Protein AF-A0A2C2UX97-F1 (afdb_monomer_lite)

Sequence (81 aa):
MISFFRKQFLEDRIKPILFLQLILVICVIIVYLHTFNRIDYFYSGILNIIVGVIFLLNGIEIYILKKSGYFLWLILSLLFL

Foldseek 3Di:
DVVVCCCVLPVLFDVVLNVVLVVLVVVLVVLVVVCVVPVDVVSVVVNVVSQVVNLVSVVVRCVVSVVVVCVVVSVVSVVVD

Radius of gyration: 14.5 Å; chains: 1; bounding box: 31×24×40 Å

pLDDT: mean 71.08, std 11.65, range [45.34, 87.25]

Secondary structure (DSSP, 8-state):
-HHHHHHHHHTSS-HHHHHHHHHHHHHHHHHHHHHTTS--HHHHHHHHHHHHHHHHHHHHHHHHTT-TTSHHHHHHHHH--

Structure (mmCIF, N/CA/C/O backbone):
data_AF-A0A2C2UX97-F1
#
_entry.id   AF-A0A2C2UX97-F1
#
loop_
_atom_site.group_PDB
_atom_site.id
_atom_site.type_symbol
_atom_site.label_atom_id
_atom_site.label_alt_id
_atom_site.label_comp_id
_atom_site.label_asym_id
_atom_site.label_entity_id
_atom_site.label_seq_id
_atom_site.pdbx_PDB_ins_code
_atom_site.Cartn_x
_atom_site.Cartn_y
_atom_site.Cartn_z
_atom_site.occupancy
_atom_site.B_iso_or_equiv
_atom_site.auth_seq_id
_atom_site.auth_comp_id
_atom_site.auth_asym_id
_atom_site.auth_atom_id
_atom_site.pdbx_PDB_model_num
ATOM 1 N N . MET A 1 1 ? 7.264 9.785 19.359 1.00 45.34 1 MET A N 1
ATOM 2 C CA . MET A 1 1 ? 6.919 9.555 17.935 1.00 45.34 1 MET A CA 1
ATOM 3 C C . MET A 1 1 ? 6.847 8.074 17.577 1.00 45.34 1 MET A C 1
ATOM 5 O O . MET A 1 1 ? 5.772 7.633 17.206 1.00 45.34 1 MET A O 1
ATOM 9 N N . ILE A 1 2 ? 7.916 7.283 17.737 1.00 49.41 2 ILE A N 1
ATOM 10 C CA . ILE A 1 2 ? 7.952 5.860 17.318 1.00 49.41 2 ILE A CA 1
ATOM 11 C C . ILE A 1 2 ? 6.884 4.981 18.002 1.00 49.41 2 ILE A C 1
ATOM 13 O O . ILE A 1 2 ? 6.283 4.129 17.352 1.00 49.41 2 ILE A O 1
ATOM 17 N N . SER A 1 3 ? 6.584 5.208 19.286 1.00 46.97 3 SER A N 1
ATOM 18 C CA . SER A 1 3 ? 5.545 4.446 20.001 1.00 46.97 3 SER A CA 1
ATOM 19 C C . SER A 1 3 ? 4.130 4.688 19.459 1.00 46.97 3 SER A C 1
ATOM 21 O O . SER A 1 3 ? 3.313 3.770 19.475 1.00 46.97 3 SER A O 1
ATOM 23 N N . PHE A 1 4 ? 3.859 5.889 18.937 1.00 53.28 4 PHE A N 1
ATOM 24 C CA . PHE A 1 4 ? 2.574 6.245 18.336 1.00 53.28 4 PHE A CA 1
ATOM 25 C C . PHE A 1 4 ? 2.402 5.542 16.987 1.00 53.28 4 PHE A C 1
ATOM 27 O O . PHE A 1 4 ? 1.392 4.883 16.765 1.00 53.28 4 PHE A O 1
ATOM 34 N N . PHE A 1 5 ? 3.443 5.560 16.144 1.00 49.44 5 PHE A N 1
ATOM 35 C CA . PHE A 1 5 ? 3.458 4.813 14.883 1.00 49.44 5 PHE A CA 1
ATOM 36 C C . PHE A 1 5 ? 3.296 3.306 15.099 1.00 49.44 5 PHE A C 1
ATOM 38 O O . PHE A 1 5 ? 2.531 2.679 14.378 1.00 49.44 5 PHE A O 1
ATOM 45 N N . ARG A 1 6 ? 3.954 2.720 16.109 1.00 52.66 6 ARG A N 1
ATOM 46 C CA . ARG A 1 6 ? 3.906 1.271 16.364 1.00 52.66 6 ARG A CA 1
ATOM 47 C C . ARG A 1 6 ? 2.516 0.782 16.780 1.00 52.66 6 ARG A C 1
ATOM 49 O O . ARG A 1 6 ? 2.046 -0.200 16.216 1.00 52.66 6 ARG A O 1
ATOM 56 N N . LYS A 1 7 ? 1.838 1.468 17.709 1.00 55.06 7 LYS A N 1
ATOM 57 C CA . LYS A 1 7 ? 0.443 1.131 18.054 1.00 55.06 7 LYS A CA 1
ATOM 58 C C . LYS A 1 7 ? -0.476 1.276 16.842 1.00 55.06 7 LYS A C 1
ATOM 60 O O . LYS A 1 7 ? -1.300 0.418 16.553 1.00 55.06 7 LYS A O 1
ATOM 65 N N . GLN A 1 8 ? -0.265 2.329 16.067 1.00 53.06 8 GLN A N 1
ATOM 66 C CA . GLN A 1 8 ? -1.145 2.692 14.967 1.00 53.06 8 GLN A CA 1
ATOM 67 C C . GLN A 1 8 ? -0.963 1.832 13.701 1.00 53.06 8 GLN A C 1
ATOM 69 O O . GLN A 1 8 ? -1.928 1.649 12.965 1.00 53.06 8 GLN A O 1
ATOM 74 N N . PHE A 1 9 ? 0.237 1.282 13.462 1.00 55.28 9 PHE A N 1
ATOM 75 C CA . PHE A 1 9 ? 0.542 0.381 12.338 1.00 55.28 9 PHE A CA 1
ATOM 76 C C . PHE A 1 9 ? 0.376 -1.111 12.649 1.00 55.28 9 PHE A C 1
ATOM 78 O O . PHE A 1 9 ? 0.334 -1.895 11.708 1.00 55.28 9 PHE A O 1
ATOM 85 N N . LEU A 1 10 ? 0.339 -1.528 13.918 1.00 55.69 10 LEU A N 1
ATOM 86 C CA . LEU A 1 10 ? 0.281 -2.954 14.275 1.00 55.69 10 LEU A CA 1
ATOM 87 C C . LEU A 1 10 ? -0.936 -3.333 15.122 1.00 55.69 10 LEU A C 1
ATOM 89 O O . LEU A 1 10 ? -1.433 -4.444 14.963 1.00 55.69 10 LEU A O 1
ATOM 93 N N . GLU A 1 11 ? -1.419 -2.454 16.003 1.00 58.78 11 GLU A N 1
ATOM 94 C CA . GLU A 1 11 ? -2.514 -2.788 16.929 1.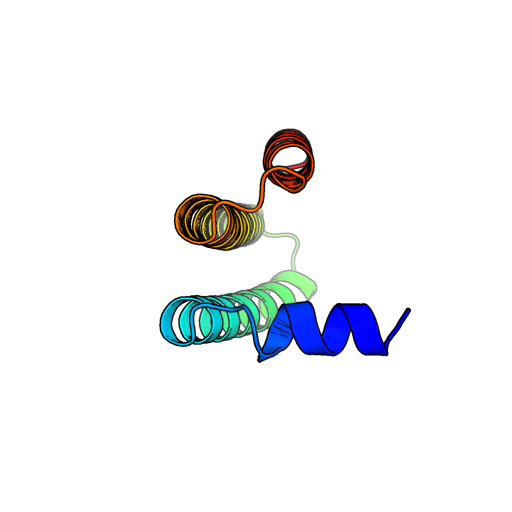00 58.78 11 GLU A CA 1
ATOM 95 C C . GLU A 1 11 ? -3.885 -2.364 16.386 1.00 58.78 11 GLU A C 1
ATOM 97 O O . GLU A 1 11 ? -4.855 -3.093 16.564 1.00 58.78 11 GLU A O 1
ATOM 102 N N . ASP A 1 12 ? -3.957 -1.245 15.659 1.00 63.56 12 ASP A N 1
ATOM 103 C CA . ASP A 1 12 ? -5.218 -0.696 15.131 1.00 63.56 12 ASP A CA 1
ATOM 104 C C . ASP A 1 12 ? -5.544 -1.104 13.685 1.00 63.56 12 ASP A C 1
ATOM 106 O O . ASP A 1 12 ? -6.545 -0.651 13.134 1.00 63.56 12 ASP A O 1
ATOM 110 N N . ARG A 1 13 ? -4.692 -1.896 13.029 1.00 67.56 13 ARG A N 1
ATOM 111 C CA . ARG A 1 13 ? -4.876 -2.272 11.621 1.00 67.56 13 ARG A CA 1
ATOM 112 C C . ARG A 1 13 ? -5.752 -3.509 11.476 1.00 67.56 13 ARG A C 1
ATOM 114 O O . ARG A 1 13 ? -5.647 -4.475 12.235 1.00 67.56 13 ARG A O 1
ATOM 121 N N . IL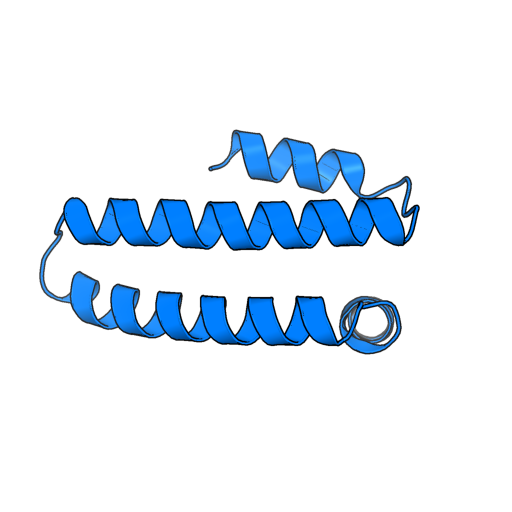E A 1 14 ? -6.544 -3.534 10.415 1.00 75.12 14 ILE A N 1
ATOM 122 C CA . ILE A 1 14 ? -7.275 -4.720 9.991 1.00 75.12 14 ILE A CA 1
ATOM 123 C C . ILE A 1 14 ? -6.250 -5.682 9.375 1.00 75.12 14 ILE A C 1
ATOM 125 O O . ILE A 1 14 ? -5.829 -5.520 8.231 1.00 75.12 14 ILE A O 1
ATOM 129 N N . LYS A 1 15 ? -5.843 -6.701 10.146 1.00 77.19 15 LYS A N 1
ATOM 130 C CA . LYS A 1 15 ? -4.830 -7.711 9.768 1.00 77.19 15 LYS A CA 1
ATOM 131 C C . LYS A 1 15 ? -4.913 -8.199 8.305 1.00 77.19 15 LYS A C 1
ATOM 133 O O . LYS A 1 15 ? -3.863 -8.233 7.664 1.00 77.19 15 LYS A O 1
ATOM 138 N N . PRO A 1 16 ? -6.092 -8.545 7.742 1.00 76.44 16 PRO A N 1
ATOM 139 C CA . PRO A 1 16 ? -6.169 -8.972 6.343 1.00 76.44 16 PRO A CA 1
ATOM 140 C C . PRO A 1 16 ? -5.860 -7.855 5.335 1.00 76.44 16 PRO A C 1
ATOM 142 O O . PRO A 1 16 ? -5.227 -8.129 4.319 1.00 76.44 16 PRO A O 1
ATOM 145 N N . ILE A 1 17 ? -6.231 -6.600 5.615 1.00 80.75 17 ILE A N 1
ATOM 146 C CA . ILE A 1 17 ? -5.899 -5.456 4.749 1.00 80.75 17 ILE A CA 1
ATOM 147 C C . ILE A 1 17 ? -4.391 -5.198 4.775 1.00 80.75 17 ILE A C 1
ATOM 149 O O . ILE A 1 17 ? -3.779 -5.012 3.725 1.00 80.75 17 ILE A O 1
ATOM 153 N N . LEU A 1 18 ? -3.777 -5.266 5.958 1.00 80.31 18 LEU A N 1
ATOM 154 C CA . LEU A 1 18 ? -2.333 -5.096 6.117 1.00 80.31 18 LEU A CA 1
ATOM 155 C C . LEU A 1 18 ? -1.538 -6.186 5.382 1.00 80.31 18 LEU A C 1
ATOM 157 O O . LEU A 1 18 ? -0.531 -5.893 4.741 1.00 80.31 18 LEU A O 1
ATOM 161 N N . PHE A 1 19 ? -2.008 -7.435 5.423 1.00 80.75 19 PHE A N 1
ATOM 162 C CA . PHE A 1 19 ? -1.399 -8.533 4.670 1.00 80.75 19 PHE A CA 1
ATOM 163 C C . PHE A 1 19 ? -1.475 -8.300 3.153 1.00 80.75 19 PHE A C 1
ATOM 165 O O . PHE A 1 19 ? -0.489 -8.493 2.443 1.00 80.75 19 PHE A O 1
ATOM 172 N N . LEU A 1 20 ? -2.618 -7.816 2.660 1.00 83.00 20 LEU A N 1
ATOM 173 C CA . LEU A 1 20 ? -2.814 -7.515 1.243 1.00 83.00 20 LEU A CA 1
ATOM 174 C C . LEU A 1 20 ? -1.944 -6.331 0.784 1.00 83.00 20 LEU A C 1
ATOM 176 O O . LEU A 1 20 ? -1.332 -6.391 -0.280 1.00 83.00 20 LEU A O 1
ATOM 180 N N . GLN A 1 21 ? -1.804 -5.297 1.620 1.00 81.62 21 GLN A N 1
ATOM 181 C CA . GLN A 1 21 ? -0.877 -4.184 1.387 1.00 81.62 21 GLN A CA 1
ATOM 182 C C . GLN A 1 21 ? 0.585 -4.649 1.342 1.00 81.62 21 GLN A C 1
ATOM 184 O O . GLN A 1 21 ? 1.335 -4.191 0.485 1.00 81.62 21 GLN A O 1
ATOM 189 N N . LEU A 1 22 ? 0.991 -5.583 2.210 1.00 83.88 22 LEU A N 1
ATOM 190 C CA . LEU A 1 22 ? 2.350 -6.131 2.210 1.00 83.88 22 LEU A CA 1
ATOM 191 C C . LEU A 1 22 ? 2.673 -6.845 0.887 1.00 83.88 22 LEU A C 1
ATOM 193 O O . LEU A 1 22 ? 3.736 -6.621 0.312 1.00 83.88 22 LEU A O 1
ATOM 197 N N . ILE A 1 23 ? 1.743 -7.661 0.380 1.00 87.25 23 ILE A N 1
ATOM 198 C CA . ILE A 1 23 ? 1.892 -8.344 -0.914 1.00 87.25 23 ILE A CA 1
ATOM 199 C C . ILE A 1 23 ? 2.033 -7.321 -2.046 1.00 87.25 23 ILE A C 1
ATOM 201 O O . ILE A 1 23 ? 2.932 -7.442 -2.877 1.00 87.25 23 ILE A O 1
ATOM 205 N N . LEU A 1 24 ? 1.191 -6.284 -2.055 1.00 83.62 24 LEU A N 1
ATOM 206 C CA . LEU A 1 24 ? 1.250 -5.230 -3.069 1.00 83.62 24 LEU A CA 1
ATOM 207 C C . LEU A 1 24 ? 2.576 -4.458 -3.022 1.00 83.62 24 LEU A C 1
ATOM 209 O O . LEU A 1 24 ? 3.141 -4.166 -4.072 1.00 83.62 24 LEU A O 1
ATOM 213 N N . VAL A 1 25 ? 3.119 -4.186 -1.831 1.00 83.00 25 VAL A N 1
ATOM 214 C CA . VAL A 1 25 ? 4.444 -3.560 -1.677 1.00 83.00 25 VAL A CA 1
ATOM 215 C C . VAL A 1 25 ? 5.551 -4.454 -2.241 1.00 83.00 25 VAL A C 1
ATOM 217 O O . VAL A 1 25 ? 6.443 -3.958 -2.926 1.00 83.00 25 VAL A O 1
ATOM 220 N N . ILE A 1 26 ? 5.485 -5.770 -2.025 1.00 86.19 26 ILE A N 1
ATOM 221 C CA . ILE A 1 26 ? 6.437 -6.715 -2.628 1.00 86.19 26 ILE A CA 1
ATOM 222 C C . ILE A 1 26 ? 6.340 -6.667 -4.161 1.00 86.19 26 ILE A C 1
ATOM 224 O O . ILE A 1 26 ? 7.369 -6.590 -4.833 1.00 86.19 26 ILE A O 1
ATOM 228 N N . CYS A 1 27 ? 5.127 -6.634 -4.724 1.00 85.00 27 CYS A N 1
ATOM 229 C CA . CYS A 1 27 ? 4.928 -6.476 -6.167 1.00 85.00 27 CYS A CA 1
ATOM 230 C C . CYS A 1 27 ? 5.521 -5.161 -6.697 1.00 85.00 27 CYS A C 1
ATOM 232 O O . CYS A 1 27 ? 6.197 -5.180 -7.724 1.00 85.00 27 CYS A O 1
ATOM 234 N N . VAL A 1 28 ? 5.333 -4.043 -5.985 1.0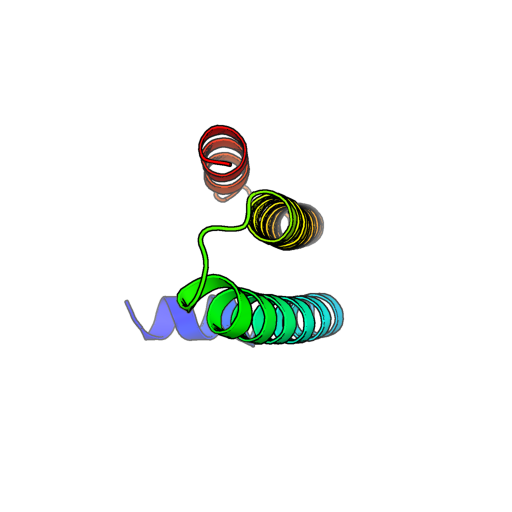0 84.50 28 VAL A N 1
ATOM 235 C CA . VAL 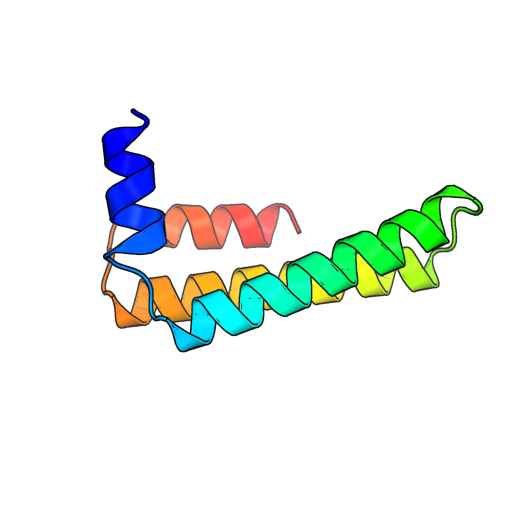A 1 28 ? 5.948 -2.747 -6.328 1.00 84.50 28 VAL A CA 1
ATOM 236 C C . VAL A 1 28 ? 7.466 -2.859 -6.373 1.00 84.50 28 VAL A C 1
ATOM 238 O O . VAL A 1 28 ? 8.067 -2.406 -7.340 1.00 84.50 28 VAL A O 1
ATOM 241 N N . ILE A 1 29 ? 8.093 -3.488 -5.376 1.00 84.88 29 ILE A N 1
ATOM 242 C CA . ILE A 1 29 ? 9.553 -3.643 -5.323 1.00 84.88 29 ILE A CA 1
ATOM 243 C C . ILE A 1 29 ? 10.056 -4.459 -6.520 1.00 84.88 29 ILE A C 1
ATOM 245 O O . ILE A 1 29 ? 11.028 -4.065 -7.161 1.00 84.88 29 ILE A O 1
ATOM 249 N N . ILE A 1 30 ? 9.383 -5.563 -6.858 1.00 85.00 30 ILE A N 1
ATOM 250 C CA . ILE A 1 30 ? 9.754 -6.407 -8.004 1.00 85.00 30 ILE A CA 1
ATOM 251 C C . ILE A 1 30 ? 9.651 -5.617 -9.314 1.00 85.00 30 ILE A C 1
ATOM 253 O O . ILE A 1 30 ? 10.595 -5.603 -10.105 1.00 85.00 30 ILE A O 1
ATOM 257 N N . VAL A 1 31 ? 8.529 -4.927 -9.533 1.00 82.00 31 VAL A N 1
ATOM 258 C CA . VAL A 1 31 ? 8.306 -4.122 -10.743 1.00 82.00 31 VAL A CA 1
ATOM 259 C C . VAL A 1 31 ? 9.290 -2.952 -10.812 1.00 82.00 31 VAL A C 1
ATOM 261 O O . VAL A 1 31 ? 9.837 -2.670 -11.877 1.00 82.00 31 VAL A O 1
ATOM 264 N N . TYR A 1 32 ? 9.580 -2.304 -9.684 1.00 78.88 32 TYR A N 1
ATOM 265 C CA . TYR A 1 32 ? 10.543 -1.211 -9.599 1.00 78.88 32 TYR A CA 1
ATOM 266 C C . TYR A 1 32 ? 11.957 -1.670 -9.972 1.00 78.88 32 TYR A C 1
ATOM 268 O O . TYR A 1 32 ? 12.608 -1.030 -10.796 1.00 78.88 32 TYR A O 1
ATOM 276 N N . LEU A 1 33 ? 12.407 -2.815 -9.444 1.00 81.56 33 LEU A N 1
ATOM 277 C CA . LEU A 1 33 ? 13.698 -3.410 -9.808 1.00 81.56 33 LEU A CA 1
ATOM 278 C C . LEU A 1 33 ? 13.776 -3.737 -11.305 1.00 81.56 33 LEU A C 1
ATOM 280 O O . LEU A 1 33 ? 14.821 -3.543 -11.921 1.00 81.56 33 LEU A O 1
ATOM 284 N N . HIS A 1 34 ? 12.668 -4.179 -11.902 1.00 74.25 34 HIS A N 1
ATOM 285 C CA . HIS A 1 34 ? 12.601 -4.470 -13.333 1.00 74.25 34 HIS A CA 1
ATOM 286 C C . HIS A 1 34 ? 12.625 -3.194 -14.198 1.00 74.25 34 HIS A C 1
ATOM 288 O O . HIS A 1 34 ? 13.242 -3.168 -15.263 1.00 74.25 34 HIS A O 1
ATOM 294 N N . THR A 1 35 ? 11.998 -2.118 -13.717 1.00 71.31 35 THR A N 1
ATOM 295 C CA . THR A 1 35 ? 11.922 -0.812 -14.400 1.00 71.31 35 THR A CA 1
ATOM 296 C C . THR A 1 35 ? 13.228 -0.018 -14.279 1.00 71.31 35 THR A C 1
ATOM 298 O O . THR A 1 35 ? 13.514 0.844 -15.103 1.00 71.31 35 THR A O 1
ATOM 301 N N . PHE A 1 36 ? 14.075 -0.318 -13.288 1.00 66.88 36 PHE A N 1
ATOM 302 C CA . PHE A 1 36 ? 15.312 0.432 -13.035 1.00 66.88 36 PHE A CA 1
ATOM 303 C C . PHE A 1 36 ? 16.295 0.418 -14.219 1.00 66.88 36 PHE A C 1
ATOM 305 O O . PHE A 1 36 ? 17.073 1.352 -14.393 1.00 66.88 36 PHE A O 1
ATOM 312 N N . ASN A 1 37 ? 16.247 -0.623 -15.056 1.00 65.38 37 ASN A N 1
ATOM 313 C CA . ASN A 1 37 ? 17.174 -0.790 -16.177 1.00 65.38 37 ASN A CA 1
ATOM 314 C C . ASN A 1 37 ? 16.683 -0.170 -17.498 1.00 65.38 37 ASN A C 1
ATOM 316 O O . ASN A 1 37 ? 17.483 0.029 -18.412 1.00 65.38 37 ASN A O 1
ATOM 320 N N . ARG A 1 38 ? 15.382 0.122 -17.630 1.00 65.88 38 ARG A N 1
ATOM 321 C CA . ARG A 1 38 ? 14.784 0.785 -18.798 1.00 65.88 38 ARG A CA 1
ATOM 322 C C . ARG A 1 38 ? 13.554 1.567 -18.355 1.00 65.88 38 ARG A C 1
ATOM 324 O O . ARG A 1 38 ? 12.634 0.981 -17.795 1.00 65.88 38 ARG A O 1
ATOM 331 N N . ILE A 1 39 ? 13.526 2.868 -18.652 1.00 63.25 39 ILE A N 1
ATOM 332 C CA . ILE A 1 39 ? 12.334 3.702 -18.456 1.00 63.25 39 ILE A CA 1
ATOM 333 C C . ILE A 1 39 ? 11.254 3.172 -19.394 1.00 63.25 39 ILE A C 1
ATOM 335 O O . ILE A 1 39 ? 11.253 3.450 -20.591 1.00 63.25 39 ILE A O 1
ATOM 339 N N . ASP A 1 40 ? 10.373 2.357 -18.837 1.00 70.94 40 ASP A N 1
ATOM 340 C CA . ASP A 1 40 ? 9.331 1.672 -19.571 1.00 70.94 40 ASP A CA 1
ATOM 341 C C . ASP A 1 40 ? 7.982 2.142 -19.020 1.00 70.94 40 ASP A C 1
ATOM 343 O O . ASP A 1 40 ? 7.589 1.852 -17.884 1.00 70.94 40 ASP A O 1
ATOM 347 N N . TYR A 1 41 ? 7.304 2.969 -19.821 1.00 73.94 41 TYR A N 1
ATOM 348 C CA . TYR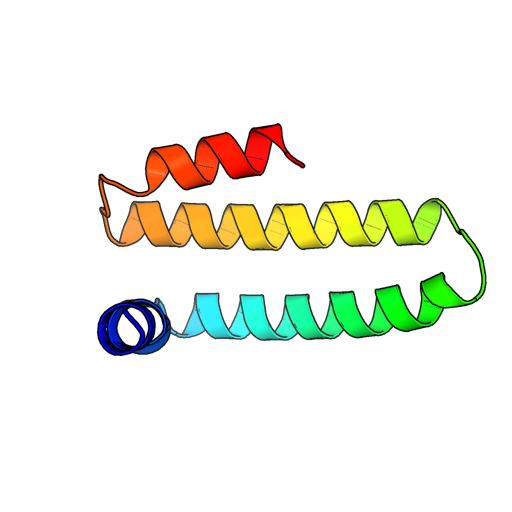 A 1 41 ? 6.064 3.654 -19.447 1.00 73.94 41 TYR A CA 1
ATOM 349 C C . TYR A 1 41 ? 4.949 2.676 -19.062 1.00 73.94 41 TYR A C 1
ATOM 351 O O . TYR A 1 41 ? 4.075 3.025 -18.269 1.00 73.94 41 TYR A O 1
ATOM 359 N N . PHE A 1 42 ? 5.006 1.442 -19.567 1.00 77.19 42 PHE A N 1
ATOM 360 C CA . PHE A 1 42 ? 4.062 0.391 -19.213 1.00 77.19 42 PHE A CA 1
ATOM 361 C C . PHE A 1 42 ? 4.199 -0.026 -17.742 1.00 77.19 42 PHE A C 1
ATOM 363 O O . PHE A 1 42 ? 3.214 -0.052 -17.003 1.00 77.19 42 PHE A O 1
ATOM 370 N N . TYR A 1 43 ? 5.427 -0.271 -17.278 1.00 75.94 43 TYR A N 1
ATOM 371 C CA . TYR A 1 43 ? 5.684 -0.637 -15.883 1.00 75.94 43 TYR A CA 1
ATOM 372 C C . TYR A 1 43 ? 5.481 0.540 -14.926 1.00 75.94 43 TYR A C 1
ATOM 374 O O . TYR A 1 43 ? 5.001 0.340 -13.812 1.00 75.94 43 TYR A O 1
ATOM 382 N N . SER A 1 44 ? 5.749 1.768 -15.376 1.00 76.88 44 SER A N 1
ATOM 383 C CA . SER A 1 44 ? 5.405 2.983 -14.625 1.00 76.88 44 SER A CA 1
ATOM 384 C C . SER A 1 44 ? 3.889 3.105 -14.390 1.00 76.88 44 SER A C 1
ATOM 386 O O . SER A 1 44 ? 3.445 3.361 -13.271 1.00 76.88 44 SER A O 1
ATOM 388 N N . GLY A 1 45 ? 3.069 2.812 -15.408 1.00 78.62 45 GLY A N 1
ATOM 389 C CA . GLY A 1 45 ? 1.612 2.752 -15.260 1.00 78.62 45 GLY A CA 1
ATOM 390 C C . GLY A 1 45 ? 1.154 1.667 -14.278 1.00 78.62 45 GLY A C 1
ATOM 391 O O . GLY A 1 45 ? 0.299 1.922 -13.431 1.00 78.62 45 GLY A O 1
ATOM 392 N N . ILE A 1 46 ? 1.766 0.479 -14.335 1.00 82.06 46 ILE A N 1
ATOM 393 C CA . ILE A 1 46 ? 1.495 -0.615 -13.387 1.00 82.06 46 ILE A CA 1
ATOM 394 C C . ILE A 1 46 ? 1.828 -0.191 -11.951 1.00 82.06 46 ILE A C 1
ATOM 396 O O . ILE A 1 46 ? 1.036 -0.449 -11.045 1.00 82.06 46 ILE A O 1
ATOM 400 N N . LEU A 1 47 ? 2.955 0.492 -11.734 1.00 80.81 47 LEU A N 1
ATOM 401 C CA . LEU A 1 47 ? 3.325 1.018 -10.420 1.00 80.81 47 LEU A CA 1
ATOM 402 C C . LEU A 1 47 ? 2.281 2.007 -9.897 1.00 80.81 47 LEU A C 1
ATOM 404 O O . LEU A 1 47 ? 1.818 1.841 -8.771 1.00 80.81 47 LEU A O 1
ATOM 408 N N . ASN A 1 48 ? 1.845 2.967 -10.717 1.00 81.75 48 ASN A N 1
ATOM 409 C CA . ASN A 1 48 ? 0.823 3.941 -10.319 1.00 81.75 48 ASN A CA 1
ATOM 410 C C . ASN A 1 48 ? -0.516 3.272 -9.971 1.00 81.75 48 ASN A C 1
ATOM 412 O O . ASN A 1 48 ? -1.151 3.642 -8.983 1.00 81.75 48 ASN A O 1
ATOM 416 N N . ILE A 1 49 ? -0.920 2.239 -10.720 1.00 84.38 49 ILE A N 1
ATOM 417 C CA . ILE A 1 49 ? -2.125 1.455 -10.410 1.00 84.38 49 ILE A CA 1
ATOM 418 C C . ILE A 1 49 ? -1.975 0.741 -9.062 1.00 84.38 49 ILE A C 1
ATOM 420 O O . ILE A 1 49 ? -2.875 0.824 -8.225 1.00 84.38 49 ILE A O 1
ATOM 424 N N . ILE A 1 50 ? -0.848 0.062 -8.819 1.00 84.19 50 ILE A N 1
ATOM 425 C CA . ILE A 1 50 ? -0.626 -0.660 -7.557 1.00 84.19 50 ILE A CA 1
ATOM 426 C C . ILE A 1 50 ? -0.615 0.313 -6.373 1.00 84.19 50 ILE A C 1
ATOM 428 O O . ILE A 1 50 ? -1.241 0.045 -5.346 1.00 84.19 50 ILE A O 1
ATOM 432 N N . VAL A 1 51 ? 0.048 1.459 -6.523 1.00 80.69 51 VAL A N 1
ATOM 433 C CA . VAL A 1 51 ? 0.073 2.519 -5.512 1.00 80.69 51 VAL A CA 1
ATOM 434 C C . VAL A 1 51 ? -1.348 3.029 -5.241 1.00 80.69 51 VAL A C 1
ATOM 436 O O . VAL A 1 51 ? -1.757 3.097 -4.081 1.00 80.69 51 VAL A O 1
ATOM 439 N N . GLY A 1 52 ? -2.149 3.272 -6.282 1.00 81.50 52 GLY A N 1
ATOM 440 C CA . GLY A 1 52 ? -3.557 3.655 -6.148 1.00 81.50 52 GLY A CA 1
ATOM 441 C C . GLY A 1 52 ? -4.392 2.626 -5.378 1.00 81.50 52 GLY A C 1
ATOM 442 O O . GLY A 1 52 ? -5.164 2.993 -4.492 1.00 81.50 52 GLY A O 1
ATOM 443 N N . VAL A 1 53 ? -4.195 1.328 -5.635 1.00 82.69 53 VAL A N 1
ATOM 444 C CA . VAL A 1 53 ? -4.876 0.244 -4.903 1.00 82.69 53 VAL A CA 1
ATOM 445 C C . VAL A 1 53 ? -4.470 0.218 -3.426 1.00 82.69 53 VAL A C 1
ATOM 447 O O . VAL A 1 53 ? -5.335 0.074 -2.560 1.00 82.69 53 VAL A O 1
ATOM 450 N N . ILE A 1 54 ? -3.183 0.404 -3.108 1.00 82.25 54 ILE A N 1
ATOM 451 C CA . ILE A 1 54 ? -2.703 0.495 -1.717 1.00 82.25 54 ILE A CA 1
ATOM 452 C C . ILE A 1 54 ? -3.388 1.660 -0.989 1.00 82.25 54 ILE A C 1
ATOM 454 O O . ILE A 1 54 ? -3.844 1.496 0.148 1.00 82.25 54 ILE A O 1
ATOM 458 N N . PHE A 1 55 ? -3.507 2.817 -1.645 1.00 79.00 55 PHE A N 1
ATOM 459 C CA . PHE A 1 55 ? -4.185 3.982 -1.078 1.00 79.00 55 PHE A CA 1
ATOM 460 C C . PHE A 1 55 ? -5.680 3.753 -0.869 1.00 79.00 55 PHE A C 1
ATOM 462 O O . PHE A 1 55 ? -6.205 4.101 0.189 1.00 79.00 55 PHE A O 1
ATOM 469 N N . LEU A 1 56 ? -6.353 3.106 -1.819 1.00 81.75 56 LEU A N 1
ATOM 470 C CA . LEU A 1 56 ? -7.767 2.759 -1.707 1.00 81.75 56 LEU A CA 1
ATOM 471 C C . LEU A 1 56 ? -8.006 1.825 -0.507 1.00 81.75 56 LEU A C 1
ATOM 473 O O . LEU A 1 56 ? -8.882 2.083 0.318 1.00 81.75 56 LEU A O 1
ATOM 477 N N . LEU A 1 57 ? -7.165 0.800 -0.337 1.00 80.19 57 LEU A N 1
ATOM 478 C CA . LEU A 1 57 ? -7.211 -0.111 0.813 1.00 80.19 57 LEU A CA 1
ATOM 479 C C . LEU A 1 57 ? -6.991 0.613 2.145 1.00 80.19 57 LEU A C 1
ATOM 481 O O . LEU A 1 57 ? -7.701 0.352 3.115 1.00 80.19 57 LEU A O 1
ATOM 485 N N . ASN A 1 58 ? -6.040 1.548 2.188 1.00 77.81 58 ASN A N 1
ATOM 486 C CA . ASN A 1 58 ? -5.789 2.374 3.368 1.00 77.81 58 ASN A CA 1
ATOM 487 C C . ASN A 1 58 ? -7.002 3.270 3.682 1.00 77.81 58 ASN A C 1
ATOM 489 O O . ASN A 1 58 ? -7.376 3.446 4.839 1.00 77.81 58 ASN A O 1
ATOM 493 N N . GLY A 1 59 ? -7.663 3.788 2.647 1.00 73.69 59 GLY A N 1
ATOM 494 C CA . GLY A 1 59 ? -8.875 4.582 2.780 1.00 73.69 59 GLY A CA 1
ATOM 495 C C . GLY A 1 59 ? -10.073 3.799 3.316 1.00 73.69 59 GLY A C 1
ATOM 496 O O . GLY A 1 59 ? -10.743 4.259 4.242 1.00 73.69 59 GLY A O 1
ATOM 497 N N . ILE A 1 60 ? -10.300 2.592 2.789 1.00 79.69 60 ILE A N 1
ATOM 498 C CA . ILE A 1 60 ? -11.318 1.659 3.295 1.00 79.69 60 ILE A CA 1
ATOM 499 C C . ILE A 1 60 ? -11.052 1.342 4.770 1.00 79.69 60 ILE A C 1
ATOM 501 O O . ILE A 1 60 ? -11.970 1.366 5.586 1.00 79.69 60 ILE A O 1
ATOM 505 N N . GLU A 1 61 ? -9.796 1.091 5.134 1.00 76.19 61 GLU A N 1
ATOM 506 C CA . GLU A 1 61 ? -9.407 0.809 6.514 1.00 76.19 61 GLU A CA 1
ATOM 507 C C . GLU A 1 61 ? -9.677 1.999 7.452 1.00 76.19 61 GLU A C 1
ATOM 509 O O . GLU A 1 61 ? -10.280 1.824 8.511 1.00 76.19 61 GLU A O 1
ATOM 514 N N . ILE A 1 62 ? -9.308 3.220 7.050 1.00 75.44 62 ILE A N 1
ATOM 515 C CA . ILE A 1 62 ? -9.592 4.453 7.806 1.00 75.44 62 ILE A CA 1
ATOM 516 C C . ILE A 1 62 ? -11.101 4.648 8.003 1.00 75.44 62 ILE A C 1
ATOM 518 O O . ILE A 1 62 ? -11.532 5.030 9.098 1.00 75.44 62 ILE A O 1
ATOM 522 N N . TYR A 1 63 ? -11.897 4.369 6.966 1.00 74.31 63 TYR A N 1
ATOM 523 C CA . TYR A 1 63 ? -13.355 4.449 7.015 1.00 74.31 63 TYR A CA 1
ATOM 524 C C . TYR A 1 63 ? -13.949 3.436 8.004 1.00 74.31 63 TYR A C 1
ATOM 526 O O . TYR A 1 63 ? -14.732 3.822 8.873 1.00 74.31 63 TYR A O 1
ATOM 534 N N . ILE A 1 64 ? -13.532 2.164 7.935 1.00 76.38 64 ILE A N 1
ATOM 535 C CA . ILE A 1 64 ? -14.003 1.103 8.844 1.00 76.38 64 ILE A CA 1
ATOM 536 C C . ILE A 1 64 ? -13.635 1.425 10.298 1.00 76.38 64 ILE A C 1
ATOM 538 O O . ILE A 1 64 ? -14.460 1.270 11.197 1.00 76.38 64 ILE A O 1
ATOM 542 N N . LEU A 1 65 ? -12.421 1.925 10.535 1.00 75.38 65 LEU A N 1
ATOM 543 C CA . LEU A 1 65 ? -11.935 2.275 11.871 1.00 75.38 65 LEU A CA 1
ATOM 544 C C . LEU A 1 65 ? -12.477 3.620 12.388 1.00 75.38 65 LEU A C 1
ATOM 546 O O . LEU A 1 65 ? -12.111 4.033 13.488 1.00 75.38 65 LEU A O 1
ATOM 550 N N . LYS A 1 66 ? -13.322 4.320 11.612 1.00 71.06 66 LYS A N 1
ATOM 551 C CA . LYS A 1 66 ? -13.886 5.648 11.931 1.00 71.06 66 LYS A CA 1
ATOM 552 C C . LYS A 1 66 ? -12.835 6.657 12.415 1.00 71.06 66 LYS A C 1
ATOM 554 O O . LYS A 1 66 ? -13.111 7.507 13.264 1.00 71.06 66 LYS A O 1
ATOM 559 N N . LYS A 1 67 ? -11.616 6.593 11.874 1.00 67.81 67 LYS A N 1
ATOM 560 C CA . LYS A 1 67 ? -10.528 7.500 12.261 1.00 67.81 67 LYS A CA 1
ATOM 561 C C . LYS A 1 67 ? -10.728 8.863 11.585 1.00 67.81 67 LYS A C 1
ATOM 563 O O . LYS A 1 67 ? -10.216 9.113 10.497 1.00 67.81 67 LYS A O 1
ATOM 568 N N . SER A 1 68 ? -11.472 9.752 12.247 1.00 56.19 68 SER A N 1
ATOM 569 C CA . SER A 1 68 ? -11.930 11.047 11.706 1.00 56.19 68 SER A CA 1
ATOM 570 C C . SER A 1 68 ? -10.815 12.017 11.280 1.00 56.19 68 SER A C 1
ATOM 572 O O . SER A 1 68 ? -11.061 12.899 10.465 1.00 56.19 68 SER A O 1
ATOM 574 N N . GLY A 1 69 ? -9.581 11.845 11.766 1.00 59.88 69 GLY A N 1
ATOM 575 C CA . GLY A 1 69 ? -8.443 12.715 11.429 1.00 59.88 69 GLY A CA 1
ATOM 576 C C . GLY A 1 69 ? -7.689 12.369 10.138 1.00 59.88 69 GLY A C 1
ATOM 577 O O . GLY A 1 69 ? -6.866 13.160 9.688 1.00 59.88 69 GLY A O 1
ATOM 578 N N . TYR A 1 70 ? -7.942 11.206 9.529 1.00 60.41 70 TYR A N 1
ATOM 579 C CA . TYR A 1 70 ? -7.101 10.671 8.442 1.00 60.41 70 TYR A CA 1
ATOM 580 C C . TYR A 1 70 ? -7.753 10.754 7.058 1.00 60.41 70 TYR A C 1
ATOM 582 O O . TYR A 1 70 ? -7.125 10.423 6.054 1.00 60.41 70 TYR A O 1
ATOM 590 N N . PHE A 1 71 ? -8.983 11.266 6.987 1.00 58.00 71 PHE A N 1
ATOM 591 C CA . PHE A 1 71 ? -9.674 11.534 5.724 1.00 58.00 71 PHE A CA 1
ATOM 592 C C . PHE A 1 71 ? -8.930 12.585 4.879 1.00 58.00 71 PHE A C 1
ATOM 594 O O . PHE A 1 71 ? -8.823 12.448 3.665 1.00 58.00 71 PHE A O 1
ATOM 601 N N . LEU A 1 72 ? -8.319 13.581 5.533 1.00 57.44 72 LEU A N 1
ATOM 602 C CA . LEU A 1 72 ? -7.439 14.564 4.887 1.00 57.44 72 LEU A CA 1
ATOM 603 C C . LEU A 1 72 ? -6.191 13.923 4.264 1.00 57.44 72 LEU A C 1
ATOM 605 O O . LEU A 1 72 ? -5.785 14.322 3.180 1.00 57.44 72 LEU A O 1
ATOM 609 N N . TRP A 1 73 ? -5.610 12.907 4.911 1.00 60.38 73 TRP A N 1
ATOM 610 C CA . TRP A 1 73 ? -4.469 12.155 4.371 1.00 60.38 73 TRP A CA 1
ATOM 611 C C . TRP A 1 73 ? -4.853 11.337 3.134 1.00 60.38 73 TRP A C 1
ATOM 613 O O . TRP A 1 73 ? -4.086 11.278 2.178 1.00 60.38 73 TRP A O 1
ATOM 623 N N . LEU A 1 74 ? -6.056 10.762 3.134 1.00 61.47 74 LEU A N 1
ATOM 624 C CA . LEU A 1 74 ? -6.628 10.048 1.992 1.00 61.47 74 LEU A CA 1
ATOM 625 C C . LEU A 1 74 ? -6.801 11.000 0.792 1.00 61.47 74 LEU A C 1
ATOM 627 O O . LEU A 1 74 ? -6.322 10.708 -0.302 1.00 61.47 74 LEU A O 1
ATOM 631 N N . ILE A 1 75 ? -7.390 12.180 1.019 1.00 62.56 75 ILE A N 1
ATOM 632 C CA . ILE A 1 75 ? -7.571 13.214 -0.014 1.00 62.56 75 ILE A CA 1
ATOM 633 C C . ILE A 1 75 ? -6.225 13.725 -0.543 1.00 62.56 75 ILE A C 1
ATOM 635 O O . ILE A 1 75 ? -6.049 13.809 -1.756 1.00 62.56 75 ILE A O 1
ATOM 639 N N . LEU A 1 76 ? -5.260 14.028 0.335 1.00 58.06 76 LEU A N 1
ATOM 640 C CA . LEU A 1 76 ? -3.922 14.448 -0.097 1.00 58.06 76 LEU A CA 1
ATOM 641 C C . LEU A 1 76 ? -3.229 13.365 -0.926 1.00 58.06 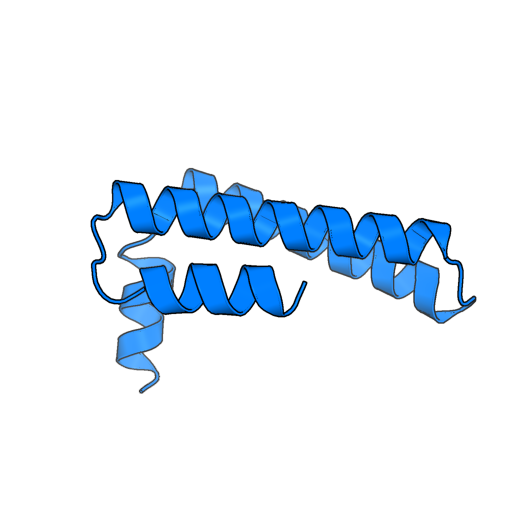76 LEU A C 1
ATOM 643 O O . LEU A 1 76 ? -2.582 13.686 -1.915 1.00 58.06 76 LEU A O 1
ATOM 647 N N . SER A 1 77 ? -3.375 12.095 -0.546 1.00 57.66 77 SER A N 1
ATOM 648 C CA . SER A 1 77 ? -2.762 10.996 -1.290 1.00 57.66 77 SER A CA 1
ATOM 649 C C . SER A 1 77 ? -3.382 10.769 -2.667 1.00 57.66 77 SER A C 1
ATOM 651 O O . SER A 1 77 ? -2.658 10.441 -3.596 1.00 57.66 77 SER A O 1
ATOM 653 N N . LEU A 1 78 ? -4.691 10.997 -2.821 1.00 62.56 78 LEU A N 1
ATOM 654 C CA . LEU A 1 78 ? -5.376 10.944 -4.117 1.00 62.56 78 LEU A CA 1
ATOM 655 C C . LEU A 1 78 ? -4.997 12.114 -5.035 1.00 62.56 78 LEU A C 1
ATOM 657 O O . LEU A 1 78 ? -5.032 11.956 -6.247 1.00 62.56 78 LEU A O 1
ATOM 661 N N . LEU A 1 79 ? -4.659 13.277 -4.469 1.00 60.59 79 LEU A N 1
ATOM 662 C CA . LEU A 1 79 ? -4.213 14.455 -5.225 1.00 60.59 79 LEU A CA 1
ATOM 663 C C . LEU A 1 79 ? -2.753 14.363 -5.694 1.00 60.59 79 LEU A C 1
ATOM 665 O O . LEU A 1 79 ? -2.380 15.066 -6.627 1.00 60.59 79 LEU A O 1
ATOM 669 N N . PHE A 1 80 ? -1.932 13.553 -5.019 1.00 54.41 80 PHE A N 1
ATOM 670 C CA . PHE A 1 80 ? -0.509 13.350 -5.326 1.00 54.41 80 PHE A CA 1
ATOM 671 C C . PHE A 1 80 ? -0.221 12.046 -6.094 1.00 54.41 80 PHE A C 1
ATOM 673 O O . PHE A 1 80 ? 0.949 11.762 -6.360 1.00 54.41 80 PHE A O 1
ATOM 680 N N . LEU A 1 81 ? -1.260 11.265 -6.417 1.00 51.03 81 LEU A N 1
ATOM 681 C CA . LEU A 1 81 ? -1.212 10.127 -7.343 1.00 51.03 81 LEU A CA 1
ATOM 682 C C . LEU A 1 81 ? -1.304 10.620 -8.795 1.00 51.03 81 LEU A C 1
ATOM 684 O O . LEU A 1 81 ? -0.589 10.050 -9.648 1.00 51.03 81 LEU A O 1
#